Protein AF-A0A4Q3RCN8-F1 (afdb_monomer_lite)

Foldseek 3Di:
DCVVDPLVVCVVCQVVQQADEEEFPPVVVVVVSPRDPVRYHYDHAQDKDDPDQQWIKGWHDAQDWDDDDPDTRSTDDTWIWITHPVDTDTGRDPGDDDPSPVD

Secondary structure (DSSP, 8-state):
-TTTS-HHHHHHHGGG---EEEETTSHHHHHHTT--GGGEEEE-TT-EEEEETTEEEEEE--S---EETTEESSS---EEEEE-SS-EEEE-TTPPP-GGG--

Sequence (103 aa):
HWDHLDYDTMLALKPKIKSIICPLGVGAHFEHWGFDAGILHEKDWGEQVQTGNGFSITLTSARHFAGRTFNRNKTLWASFVLQTASQKIFIGGDSGYAFILQK

Structure (mmCIF, N/CA/C/O backbone):
data_AF-A0A4Q3RCN8-F1
#
_entry.id   AF-A0A4Q3RCN8-F1
#
loop_
_atom_site.group_PDB
_atom_site.id
_atom_site.type_symbol
_atom_site.label_atom_id
_atom_site.label_alt_id
_atom_site.label_comp_id
_atom_site.label_asym_id
_atom_site.label_entity_id
_atom_site.label_seq_id
_atom_site.pdbx_PDB_ins_code
_atom_site.Cartn_x
_atom_site.Cartn_y
_atom_site.Cartn_z
_atom_site.occupancy
_atom_site.B_iso_or_equiv
_atom_site.auth_seq_id
_atom_site.auth_comp_id
_atom_site.auth_asym_id
_atom_site.auth_atom_id
_atom_site.pdbx_PDB_model_num
ATOM 1 N N . HIS A 1 1 ? 7.702 -0.559 -3.132 1.00 95.56 1 HIS A N 1
ATOM 2 C CA . HIS A 1 1 ? 8.879 -1.366 -3.513 1.00 95.56 1 HIS A CA 1
ATOM 3 C C . HIS A 1 1 ? 8.485 -2.835 -3.627 1.00 95.56 1 HIS A C 1
ATOM 5 O O . HIS A 1 1 ? 7.321 -3.140 -3.374 1.00 95.56 1 HIS A O 1
ATOM 11 N N . TRP A 1 2 ? 9.387 -3.712 -4.080 1.00 93.81 2 TRP A N 1
ATOM 12 C CA . TRP A 1 2 ? 9.096 -5.141 -4.293 1.00 93.81 2 TRP A CA 1
ATOM 13 C C . TRP A 1 2 ? 8.733 -5.872 -2.996 1.00 93.81 2 TRP A C 1
ATOM 15 O O . TRP A 1 2 ? 7.792 -6.649 -2.969 1.00 93.81 2 TRP A O 1
ATOM 25 N N . ASP A 1 3 ? 9.403 -5.520 -1.909 1.00 94.69 3 ASP A N 1
ATOM 26 C CA . ASP A 1 3 ? 9.176 -5.981 -0.539 1.00 94.69 3 ASP A CA 1
ATOM 27 C C . ASP A 1 3 ? 7.866 -5.478 0.099 1.00 94.69 3 ASP A C 1
ATOM 29 O O . ASP A 1 3 ? 7.424 -6.025 1.103 1.00 94.69 3 ASP A O 1
ATOM 33 N N . HIS A 1 4 ? 7.201 -4.486 -0.504 1.00 95.75 4 HIS A N 1
ATOM 34 C CA . HIS A 1 4 ? 5.902 -3.968 -0.042 1.00 95.75 4 HIS A CA 1
ATOM 35 C C . HIS A 1 4 ? 4.723 -4.342 -0.943 1.00 95.75 4 HIS A C 1
ATOM 37 O O . HIS A 1 4 ? 3.571 -4.159 -0.554 1.00 95.75 4 HIS A O 1
ATOM 43 N N . LEU A 1 5 ? 4.990 -4.797 -2.168 1.00 96.94 5 LEU A N 1
ATOM 44 C CA . LEU A 1 5 ? 3.963 -5.207 -3.117 1.00 96.94 5 LEU A CA 1
ATOM 45 C C . LEU A 1 5 ? 4.533 -6.287 -4.035 1.00 96.94 5 LEU A C 1
ATOM 47 O O . LEU A 1 5 ? 5.026 -6.006 -5.134 1.00 96.94 5 LEU A O 1
ATOM 51 N N . ASP A 1 6 ? 4.455 -7.518 -3.556 1.00 97.31 6 ASP A N 1
ATOM 52 C CA . ASP A 1 6 ? 4.966 -8.698 -4.236 1.00 97.31 6 ASP A CA 1
ATOM 53 C C . ASP A 1 6 ? 3.907 -9.335 -5.151 1.00 97.31 6 ASP A C 1
ATOM 55 O O . ASP A 1 6 ? 2.746 -9.481 -4.773 1.00 97.31 6 ASP A O 1
ATOM 59 N N . TYR A 1 7 ? 4.301 -9.712 -6.365 1.00 97.25 7 TYR A N 1
ATOM 60 C CA . TYR A 1 7 ? 3.376 -10.234 -7.375 1.00 97.25 7 TYR A CA 1
ATOM 61 C C . TYR A 1 7 ? 2.820 -11.612 -7.000 1.00 97.25 7 TYR A C 1
ATOM 63 O O . TYR A 1 7 ? 1.601 -11.809 -7.011 1.00 97.25 7 TYR A O 1
ATOM 71 N N . ASP A 1 8 ? 3.699 -12.543 -6.628 1.00 98.00 8 ASP A N 1
ATOM 72 C CA . ASP A 1 8 ? 3.323 -13.932 -6.361 1.00 98.00 8 ASP A CA 1
ATOM 73 C C . ASP A 1 8 ? 2.417 -14.023 -5.128 1.00 98.00 8 ASP A C 1
ATOM 75 O O . ASP A 1 8 ? 1.386 -14.704 -5.144 1.00 98.00 8 ASP A O 1
ATOM 79 N N . THR A 1 9 ? 2.733 -13.246 -4.087 1.00 98.00 9 THR A N 1
ATOM 80 C CA . THR A 1 9 ? 1.905 -13.117 -2.883 1.00 98.00 9 THR A CA 1
ATOM 81 C C . THR A 1 9 ? 0.513 -12.587 -3.216 1.00 98.00 9 THR A C 1
ATOM 83 O O . THR A 1 9 ? -0.490 -13.154 -2.768 1.00 98.00 9 THR A O 1
ATOM 86 N N . MET A 1 10 ? 0.417 -11.522 -4.021 1.00 97.88 10 MET A N 1
ATOM 87 C CA . MET A 1 10 ? -0.882 -10.952 -4.379 1.00 97.88 10 MET A CA 1
ATOM 88 C C . MET A 1 10 ? -1.715 -11.921 -5.218 1.00 97.88 10 MET A C 1
ATOM 90 O O . MET A 1 10 ? -2.909 -12.060 -4.954 1.00 97.88 10 MET A O 1
ATOM 94 N N . LEU A 1 11 ? -1.121 -12.644 -6.172 1.00 97.75 11 LEU A N 1
ATOM 95 C CA . LEU A 1 11 ? -1.853 -13.647 -6.947 1.00 97.75 11 LEU A CA 1
ATOM 96 C C . LEU A 1 11 ? -2.344 -14.820 -6.095 1.00 97.75 11 LEU A C 1
ATOM 98 O O . LEU A 1 11 ? -3.491 -15.241 -6.255 1.00 97.75 11 LEU A O 1
ATOM 102 N N . ALA A 1 12 ? -1.531 -15.307 -5.157 1.00 98.19 12 ALA A N 1
ATOM 103 C CA . ALA A 1 12 ? -1.934 -16.373 -4.242 1.00 98.19 12 ALA A CA 1
ATOM 104 C C . ALA A 1 12 ? -3.105 -15.953 -3.332 1.00 98.19 12 ALA A C 1
ATOM 106 O O . ALA A 1 12 ? -3.964 -16.768 -2.984 1.00 98.19 12 ALA A O 1
ATOM 107 N N . LEU A 1 13 ? -3.163 -14.672 -2.953 1.00 97.81 13 LEU A N 1
ATOM 108 C CA . LEU A 1 13 ? -4.223 -14.116 -2.108 1.00 97.81 13 LEU A CA 1
ATOM 109 C C . LEU A 1 13 ? -5.436 -13.602 -2.890 1.00 97.81 13 LEU A C 1
ATOM 111 O O . LEU A 1 13 ? -6.489 -13.404 -2.282 1.00 97.81 13 LEU A O 1
ATOM 115 N N . LYS A 1 14 ? -5.326 -13.421 -4.211 1.00 97.75 14 LYS A N 1
ATOM 116 C CA . LYS A 1 14 ? -6.348 -12.809 -5.074 1.00 97.75 14 LYS A CA 1
ATOM 117 C C . LYS A 1 14 ? -7.780 -13.305 -4.820 1.00 97.75 14 LYS A C 1
ATOM 119 O O . LYS A 1 14 ? -8.645 -12.451 -4.647 1.00 97.75 14 LYS A O 1
ATOM 124 N N . PRO A 1 15 ? -8.067 -14.618 -4.680 1.00 97.19 15 PRO A N 1
ATOM 125 C CA . PRO A 1 15 ? -9.435 -15.093 -4.436 1.00 97.19 15 PRO A CA 1
ATOM 126 C C . PRO A 1 15 ? -10.029 -14.678 -3.077 1.00 97.19 15 PRO A C 1
ATOM 128 O O . PRO A 1 15 ? -11.232 -14.804 -2.866 1.00 97.19 15 PRO A O 1
ATOM 131 N N . LYS A 1 16 ? -9.194 -14.238 -2.128 1.00 97.88 16 LYS A N 1
ATOM 132 C CA . LYS A 1 16 ? -9.588 -13.869 -0.757 1.00 97.88 16 LYS A CA 1
ATOM 133 C C . LYS A 1 16 ? -9.720 -12.357 -0.563 1.00 97.88 16 LYS A C 1
ATOM 135 O O . LYS A 1 16 ? -10.269 -11.922 0.450 1.00 97.88 16 LYS A O 1
ATOM 140 N N . ILE A 1 17 ? -9.196 -11.562 -1.491 1.00 97.38 17 ILE A N 1
ATOM 141 C CA . ILE A 1 17 ? -9.145 -10.106 -1.379 1.00 97.38 17 ILE A CA 1
ATOM 142 C C . ILE A 1 17 ? -10.475 -9.522 -1.851 1.00 97.38 17 ILE A C 1
ATOM 144 O O . ILE A 1 17 ? -10.916 -9.779 -2.966 1.00 97.38 17 ILE A O 1
ATOM 148 N N . LYS A 1 18 ? -11.113 -8.728 -0.987 1.00 95.56 18 LYS A N 1
ATOM 149 C CA . LYS A 1 18 ? -12.417 -8.095 -1.261 1.00 95.56 18 LYS A CA 1
ATOM 150 C C . LYS A 1 18 ? -12.328 -6.595 -1.527 1.00 95.56 18 LYS A C 1
ATOM 152 O O . LYS A 1 18 ? -13.285 -6.008 -2.008 1.00 95.56 18 LYS A O 1
ATOM 157 N N . SER A 1 19 ? -11.217 -5.976 -1.147 1.00 96.19 19 SER A N 1
ATOM 158 C CA . SER A 1 19 ? -10.961 -4.549 -1.308 1.00 96.19 19 SER A CA 1
ATOM 159 C C . SER A 1 19 ? -9.456 -4.321 -1.253 1.00 96.19 19 SER A C 1
ATOM 161 O O . SER A 1 19 ? -8.754 -4.977 -0.478 1.00 96.19 19 SER A O 1
ATOM 163 N N . ILE A 1 20 ? -8.970 -3.416 -2.091 1.00 97.81 20 ILE A N 1
ATOM 164 C CA . ILE A 1 20 ? -7.581 -2.976 -2.149 1.00 97.81 20 ILE A CA 1
ATOM 165 C C . ILE A 1 20 ? -7.595 -1.464 -2.008 1.00 97.81 20 ILE A C 1
ATOM 167 O O . ILE A 1 20 ? -8.250 -0.771 -2.777 1.00 97.81 20 ILE A O 1
ATOM 171 N N . ILE A 1 21 ? -6.855 -0.951 -1.034 1.00 98.12 21 ILE A N 1
ATOM 172 C CA . ILE A 1 21 ? -6.688 0.485 -0.819 1.00 98.12 21 ILE A CA 1
ATOM 173 C C . ILE A 1 21 ? -5.211 0.783 -1.017 1.00 98.12 21 ILE A C 1
ATOM 175 O O . ILE A 1 21 ? -4.368 0.226 -0.312 1.00 98.12 21 ILE A O 1
ATOM 179 N N . CYS A 1 22 ? -4.887 1.618 -2.000 1.00 98.12 22 CYS A N 1
ATOM 180 C CA . CYS A 1 22 ? -3.504 1.872 -2.381 1.00 98.12 22 CYS A CA 1
ATOM 181 C C . CYS A 1 22 ? -3.266 3.327 -2.818 1.00 98.12 22 CYS A C 1
ATOM 183 O O . CYS A 1 22 ? -4.211 4.025 -3.187 1.00 98.12 22 CYS A O 1
ATOM 185 N N . PRO A 1 23 ? -2.009 3.805 -2.785 1.00 97.81 23 PRO A N 1
ATOM 186 C CA . PRO A 1 23 ? -1.663 5.134 -3.285 1.00 97.81 23 PRO A CA 1
ATOM 187 C C . PRO A 1 23 ? -1.845 5.269 -4.804 1.00 97.81 23 PRO A C 1
ATOM 189 O O . PRO A 1 23 ? -1.784 4.270 -5.525 1.00 97.81 23 PRO A O 1
ATOM 192 N N . LEU A 1 24 ? -1.975 6.510 -5.287 1.00 97.88 24 LEU A N 1
ATOM 193 C CA . LEU A 1 24 ? -2.048 6.843 -6.717 1.00 97.88 24 LEU A CA 1
ATOM 194 C C . LEU A 1 24 ? -0.996 6.130 -7.588 1.00 97.88 24 LEU A C 1
ATOM 196 O O . LEU A 1 24 ? 0.174 6.009 -7.225 1.00 97.88 24 LEU A O 1
ATOM 200 N N . GLY A 1 25 ? -1.411 5.657 -8.758 1.00 97.00 25 GLY A N 1
ATOM 201 C CA . GLY A 1 25 ? -0.635 4.892 -9.730 1.00 97.00 25 GLY A CA 1
ATOM 202 C C . GLY A 1 25 ? -0.373 3.426 -9.367 1.00 97.00 25 GLY A C 1
ATOM 203 O O . GLY A 1 25 ? 0.041 2.662 -10.239 1.00 97.00 25 GLY A O 1
ATOM 204 N N . VAL A 1 26 ? -0.576 2.998 -8.114 1.00 97.88 26 VAL A N 1
ATOM 205 C CA . VAL A 1 26 ? -0.331 1.600 -7.712 1.00 97.88 26 VAL A CA 1
ATOM 206 C C . VAL A 1 26 ? -1.417 0.659 -8.247 1.00 97.88 26 VAL A C 1
ATOM 208 O O . VAL A 1 26 ? -1.115 -0.495 -8.559 1.00 97.88 26 VAL A O 1
ATOM 211 N N . GLY A 1 27 ? -2.649 1.144 -8.412 1.00 97.81 27 GLY A N 1
ATOM 212 C CA . GLY A 1 27 ? -3.793 0.406 -8.947 1.00 97.81 27 GLY A CA 1
ATOM 213 C C . GLY A 1 27 ? -3.521 -0.201 -10.319 1.00 97.81 27 GLY A C 1
ATOM 214 O O . GLY A 1 27 ? -3.875 -1.354 -10.550 1.00 97.81 27 GLY A O 1
ATOM 215 N N . ALA A 1 28 ? -2.760 0.494 -11.169 1.00 97.00 28 ALA A N 1
ATOM 216 C CA . ALA A 1 28 ? -2.363 -0.001 -12.488 1.00 97.00 28 ALA A CA 1
ATOM 217 C C . ALA A 1 28 ? -1.630 -1.358 -12.436 1.00 97.00 28 ALA A C 1
ATOM 219 O O . ALA A 1 28 ? -1.764 -2.175 -13.348 1.00 97.00 28 ALA A O 1
ATOM 220 N N . HIS A 1 29 ? -0.873 -1.640 -11.367 1.00 97.12 29 HIS A N 1
ATOM 221 C CA . HIS A 1 29 ? -0.273 -2.964 -11.180 1.00 97.12 29 HIS A CA 1
ATOM 222 C C . HIS A 1 29 ? -1.336 -4.030 -10.907 1.00 97.12 29 HIS A C 1
ATOM 224 O O . HIS A 1 29 ? -1.289 -5.098 -11.509 1.00 97.12 29 HIS A O 1
ATOM 230 N N . PHE A 1 30 ? -2.305 -3.742 -10.037 1.00 98.31 30 PHE A N 1
ATOM 231 C CA . PHE A 1 30 ? -3.389 -4.669 -9.718 1.00 98.31 30 PHE A CA 1
ATOM 232 C C . PHE A 1 30 ? -4.272 -4.958 -10.931 1.00 98.31 30 PHE A C 1
ATOM 234 O O . PHE A 1 30 ? -4.565 -6.122 -11.202 1.00 98.31 30 PHE A O 1
ATOM 241 N N . GLU A 1 31 ? -4.631 -3.932 -11.699 1.00 97.94 31 GLU A N 1
ATOM 242 C CA . GLU A 1 31 ? -5.371 -4.091 -12.954 1.00 97.94 31 GLU A CA 1
ATOM 243 C C . GLU A 1 31 ? -4.594 -4.958 -13.949 1.00 97.94 31 GLU A C 1
ATOM 245 O O . GLU A 1 31 ? -5.138 -5.916 -14.497 1.00 97.94 31 GLU A O 1
ATOM 250 N N . HIS A 1 32 ? -3.293 -4.697 -14.123 1.00 97.69 32 HIS A N 1
ATOM 251 C CA . HIS A 1 32 ? -2.433 -5.512 -14.981 1.00 97.69 32 HIS A CA 1
ATOM 252 C C . HIS A 1 32 ? -2.349 -6.978 -14.519 1.00 97.69 32 HIS A C 1
ATOM 254 O O . HIS A 1 32 ? -2.275 -7.888 -15.341 1.00 97.69 32 HIS A O 1
ATOM 260 N N . TRP A 1 33 ? -2.409 -7.229 -13.209 1.00 97.94 33 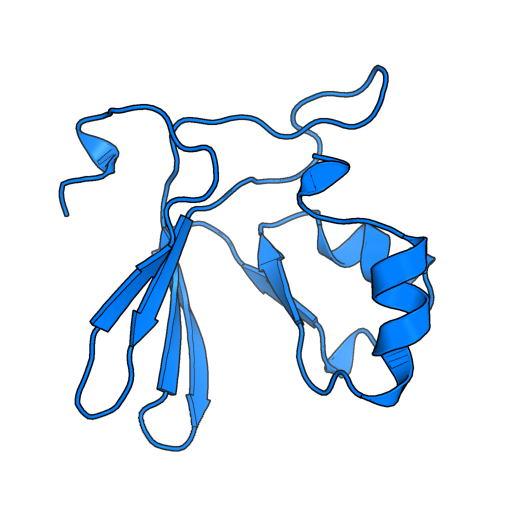TRP A N 1
ATOM 261 C CA . TRP A 1 33 ? -2.465 -8.576 -12.620 1.00 97.94 33 TRP A CA 1
ATOM 262 C C . TRP A 1 33 ? -3.888 -9.173 -12.610 1.00 97.94 33 TRP A C 1
ATOM 264 O O . TRP A 1 33 ? -4.135 -10.254 -12.060 1.00 97.94 33 TRP A O 1
ATOM 274 N N . GLY A 1 34 ? -4.845 -8.477 -13.227 1.00 97.75 34 GLY A N 1
ATOM 275 C CA . GLY A 1 34 ? -6.221 -8.902 -13.449 1.00 97.75 34 GLY A CA 1
ATOM 276 C C . GLY A 1 34 ? -7.117 -8.828 -12.215 1.00 97.75 34 GLY A C 1
ATOM 277 O O . GLY A 1 34 ? -8.046 -9.630 -12.114 1.00 97.75 34 GLY A O 1
ATOM 278 N N . PHE A 1 35 ? -6.798 -7.995 -11.224 1.00 98.31 35 PHE A N 1
ATOM 279 C CA . PHE A 1 35 ? -7.748 -7.670 -10.158 1.00 98.31 35 PHE A CA 1
ATOM 280 C C . PHE A 1 35 ? -8.900 -6.836 -10.725 1.00 98.31 35 PHE A C 1
ATOM 282 O O . PHE A 1 35 ? -8.716 -6.078 -11.674 1.00 98.31 35 PHE A O 1
ATOM 289 N N . ASP A 1 36 ? -10.087 -6.992 -10.143 1.00 97.25 36 ASP A N 1
ATOM 290 C CA . ASP A 1 36 ? -11.255 -6.202 -10.523 1.00 97.25 36 ASP A CA 1
ATOM 291 C C . ASP A 1 36 ? -11.061 -4.736 -10.106 1.00 97.25 36 ASP A C 1
ATOM 293 O O . ASP A 1 36 ? -10.820 -4.449 -8.933 1.00 97.25 36 ASP A O 1
ATOM 297 N N . ALA A 1 37 ? -11.194 -3.804 -11.051 1.00 96.25 37 ALA A N 1
ATOM 298 C CA . ALA A 1 37 ? -11.118 -2.371 -10.777 1.00 96.25 37 ALA A CA 1
ATOM 299 C C . ALA A 1 37 ? -12.195 -1.913 -9.776 1.00 96.25 37 ALA A C 1
ATOM 301 O O . ALA A 1 37 ? -11.972 -0.971 -9.020 1.00 96.25 37 ALA A O 1
ATOM 302 N N . GLY A 1 38 ? -13.335 -2.614 -9.703 1.00 97.25 38 GLY A N 1
ATOM 303 C CA . GLY A 1 38 ? -14.418 -2.312 -8.765 1.00 97.25 38 GLY A CA 1
ATOM 304 C C . GLY A 1 38 ? -14.047 -2.474 -7.287 1.00 97.25 38 GLY A C 1
ATOM 305 O O . GLY A 1 38 ? -14.720 -1.903 -6.429 1.00 97.25 38 GLY A O 1
ATOM 306 N N . ILE A 1 39 ? -12.975 -3.214 -6.978 1.00 96.56 39 ILE A N 1
ATOM 307 C CA . ILE A 1 39 ? -12.476 -3.391 -5.606 1.00 96.56 39 ILE A CA 1
ATOM 308 C C . ILE A 1 39 ? -11.233 -2.542 -5.304 1.00 96.56 39 ILE A C 1
ATOM 310 O O . ILE A 1 39 ? -10.690 -2.640 -4.201 1.00 96.56 39 ILE A O 1
ATOM 314 N N . LEU A 1 40 ? -10.758 -1.743 -6.268 1.00 97.88 40 LEU A N 1
ATOM 315 C CA . LEU A 1 40 ? -9.591 -0.877 -6.116 1.00 97.88 40 LEU A CA 1
ATOM 316 C C . LEU A 1 40 ? -10.017 0.521 -5.656 1.00 97.88 40 LEU A C 1
ATOM 318 O O . LEU A 1 40 ? -10.838 1.191 -6.276 1.00 97.88 40 LEU A O 1
ATOM 322 N N . HIS A 1 41 ? -9.398 0.992 -4.581 1.00 97.88 41 HIS A N 1
ATOM 323 C CA . HIS A 1 41 ? -9.539 2.349 -4.076 1.00 97.88 41 HIS A CA 1
ATOM 324 C C . HIS A 1 41 ? -8.175 3.025 -4.123 1.00 97.88 41 HIS A C 1
ATOM 326 O O . HIS A 1 41 ? -7.371 2.924 -3.192 1.00 97.88 41 HIS A O 1
ATOM 332 N N . GLU A 1 42 ? -7.916 3.696 -5.238 1.00 97.69 42 GLU A N 1
ATOM 333 C CA . GLU A 1 42 ? -6.685 4.442 -5.442 1.00 97.69 42 GLU A CA 1
ATOM 334 C C . GLU A 1 42 ? -6.844 5.878 -4.929 1.00 97.69 42 GLU A C 1
ATOM 336 O O . GLU A 1 42 ? -7.799 6.560 -5.303 1.00 97.69 42 GLU A O 1
ATOM 341 N N . LYS A 1 43 ? -5.956 6.310 -4.026 1.00 98.25 43 LYS A N 1
ATOM 342 C CA . LYS A 1 43 ? -6.105 7.559 -3.263 1.00 98.25 43 LYS A CA 1
ATOM 343 C C . LYS A 1 43 ? -4.813 8.368 -3.158 1.00 98.25 43 LYS A C 1
ATOM 345 O O . LYS A 1 43 ? -3.715 7.807 -3.139 1.00 98.25 43 LYS A O 1
ATOM 350 N N . ASP A 1 44 ? -4.960 9.687 -3.074 1.00 97.81 44 ASP A N 1
ATOM 351 C CA . ASP A 1 44 ? -3.893 10.638 -2.759 1.00 97.81 44 ASP A CA 1
ATOM 352 C C . ASP A 1 44 ? -3.750 10.841 -1.238 1.00 97.81 44 ASP A C 1
ATOM 354 O O . ASP A 1 44 ? -4.570 10.391 -0.431 1.00 97.81 44 ASP A O 1
ATOM 358 N N . TRP A 1 45 ? -2.693 11.532 -0.819 1.00 96.44 45 TRP A N 1
ATOM 359 C CA . TRP A 1 45 ? -2.510 11.945 0.567 1.00 96.44 45 TRP A CA 1
ATOM 360 C C . TRP A 1 45 ? -3.650 12.841 1.050 1.00 96.44 45 TRP A C 1
ATOM 362 O O . TRP A 1 45 ? -4.093 13.762 0.372 1.00 96.44 45 TRP A O 1
ATOM 372 N N . GLY A 1 46 ? -4.085 12.600 2.282 1.00 96.19 46 GLY A N 1
ATOM 373 C CA . GLY A 1 46 ? -5.208 13.288 2.907 1.00 96.19 46 GLY A CA 1
ATOM 374 C C . GLY A 1 46 ? -6.567 12.697 2.537 1.00 96.19 46 GLY A C 1
ATOM 375 O O . GLY A 1 46 ? -7.541 12.969 3.239 1.00 96.19 46 GLY A O 1
ATOM 376 N N . GLU A 1 47 ? -6.655 11.859 1.500 1.00 97.94 47 GLU A N 1
ATOM 377 C CA . GLU A 1 47 ? -7.901 11.184 1.165 1.00 97.94 47 GLU A CA 1
ATOM 378 C C . GLU A 1 47 ? -8.163 9.966 2.061 1.00 97.94 47 GLU A C 1
ATOM 380 O O . GLU A 1 47 ? -7.257 9.313 2.590 1.00 97.94 47 GLU A O 1
ATOM 385 N N . GLN A 1 48 ? -9.447 9.648 2.214 1.00 97.19 48 GLN A N 1
ATOM 386 C CA . GLN A 1 48 ? -9.930 8.590 3.088 1.00 97.19 48 GLN A CA 1
ATOM 387 C C . GLN A 1 48 ? -10.854 7.629 2.339 1.00 97.19 48 GLN A C 1
ATOM 389 O O . GLN A 1 48 ? -11.657 8.034 1.497 1.00 97.19 48 GLN A O 1
ATOM 394 N N . VAL A 1 49 ? -10.771 6.351 2.699 1.00 97.50 49 VAL A N 1
ATOM 395 C CA . VAL A 1 49 ? -11.703 5.303 2.284 1.00 97.50 49 VAL A CA 1
ATOM 396 C C . VAL A 1 49 ? -12.502 4.852 3.498 1.00 97.50 49 VAL A C 1
ATOM 398 O O . VAL A 1 49 ? -11.940 4.417 4.505 1.00 97.50 49 VAL A O 1
ATOM 401 N N . GLN A 1 50 ? -13.823 4.956 3.397 1.00 95.44 50 GLN A N 1
ATOM 402 C CA . GLN A 1 50 ? -14.760 4.437 4.386 1.00 95.44 50 GLN A CA 1
ATOM 403 C C . GLN A 1 50 ? -15.179 3.031 3.970 1.00 95.44 50 GLN A C 1
ATOM 405 O O . GLN A 1 50 ? -15.713 2.847 2.881 1.00 95.44 50 GLN A O 1
ATOM 410 N N . THR A 1 51 ? -14.947 2.042 4.832 1.00 88.62 51 THR A N 1
ATOM 411 C CA . THR A 1 51 ? -15.291 0.636 4.529 1.00 88.62 51 THR A CA 1
ATOM 412 C C . THR A 1 51 ? -16.514 0.140 5.310 1.00 88.62 51 THR A C 1
ATOM 414 O O . THR A 1 51 ? -16.932 -1.004 5.154 1.00 88.62 51 THR A O 1
ATOM 417 N N . GLY A 1 52 ? -17.119 1.017 6.120 1.00 87.94 52 GLY A N 1
ATOM 418 C CA . GLY A 1 52 ? -18.301 0.732 6.936 1.00 87.94 52 GLY A CA 1
ATOM 419 C C . GLY A 1 52 ? -17.968 0.415 8.395 1.00 87.94 52 GLY A C 1
ATOM 420 O O . GLY A 1 52 ? -16.809 0.274 8.772 1.00 87.94 52 GLY A O 1
ATOM 421 N N . ASN A 1 53 ? -19.000 0.335 9.242 1.00 88.12 53 ASN A N 1
ATOM 422 C CA . ASN A 1 53 ? -18.894 -0.036 10.665 1.00 88.12 53 ASN A CA 1
ATOM 4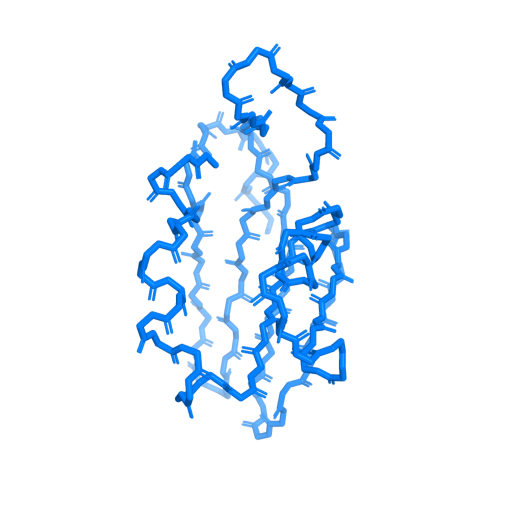23 C C . ASN A 1 53 ? -17.900 0.811 11.487 1.00 88.12 53 ASN A C 1
ATOM 425 O O . ASN A 1 53 ? -17.250 0.314 12.405 1.00 88.12 53 ASN A O 1
ATOM 429 N N . GLY A 1 54 ? -17.754 2.094 11.139 1.00 90.31 54 GLY A N 1
ATOM 430 C CA . GLY A 1 54 ? -16.785 2.986 11.780 1.00 90.31 54 GLY A CA 1
ATOM 431 C C . GLY A 1 54 ? -15.323 2.669 11.449 1.00 90.31 54 GLY A C 1
ATOM 432 O O . GLY A 1 54 ? -14.437 3.178 12.133 1.00 90.31 54 GLY A O 1
ATOM 433 N N . PHE A 1 55 ? -15.062 1.835 10.434 1.00 95.88 55 PHE A N 1
ATOM 434 C CA . PHE A 1 55 ? -13.724 1.558 9.927 1.00 95.88 55 PHE A CA 1
ATOM 435 C C . PHE A 1 55 ? -13.398 2.425 8.711 1.00 95.88 55 PHE A C 1
ATOM 437 O O . PHE A 1 55 ? -14.061 2.354 7.667 1.00 95.88 55 PHE A O 1
ATOM 444 N N . SER A 1 56 ? -12.317 3.187 8.832 1.00 97.25 56 SER A N 1
ATOM 445 C CA . SER A 1 56 ? -11.802 4.052 7.778 1.00 97.25 56 SER A CA 1
ATOM 446 C C . SER A 1 56 ? -10.291 3.947 7.664 1.00 97.25 56 SER A C 1
ATOM 448 O O . SER A 1 56 ? -9.600 3.808 8.675 1.00 97.25 56 SER A O 1
ATOM 450 N N . ILE A 1 57 ? -9.782 4.098 6.448 1.00 98.00 57 ILE A N 1
ATOM 451 C CA . ILE A 1 57 ? -8.349 4.187 6.176 1.00 98.00 57 ILE A CA 1
ATOM 452 C C . ILE A 1 57 ? -8.077 5.535 5.531 1.00 98.00 57 ILE A C 1
ATOM 454 O O . ILE A 1 57 ? -8.640 5.837 4.481 1.00 98.00 57 ILE A O 1
ATOM 458 N N . THR A 1 58 ? -7.214 6.333 6.148 1.00 97.88 58 THR A N 1
ATOM 459 C CA . THR A 1 58 ? -6.719 7.586 5.569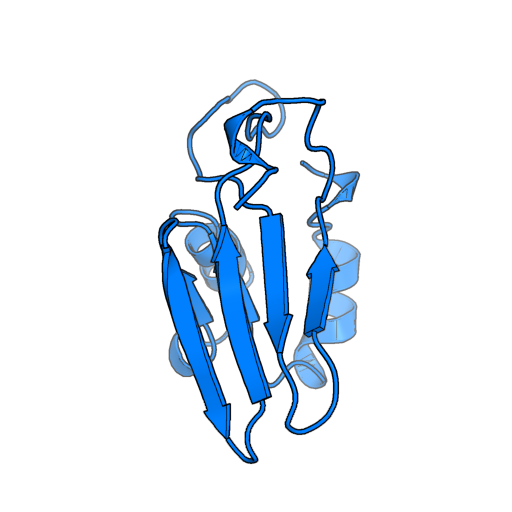 1.00 97.88 58 THR A CA 1
ATOM 460 C C . THR A 1 58 ? -5.307 7.369 5.053 1.00 97.88 58 THR A C 1
ATOM 462 O O . THR A 1 58 ? -4.463 6.855 5.788 1.00 97.88 58 THR A O 1
ATOM 465 N N . LEU A 1 59 ? -5.042 7.771 3.811 1.00 98.00 59 LEU A N 1
ATOM 466 C CA . LEU A 1 59 ? -3.686 7.807 3.279 1.00 98.00 59 LEU A CA 1
ATOM 467 C C . LEU A 1 59 ? -3.025 9.096 3.748 1.00 98.00 59 LEU A C 1
ATOM 469 O O . LEU A 1 59 ? -3.547 10.189 3.550 1.00 98.00 59 LEU A O 1
ATOM 473 N N . THR A 1 60 ? -1.867 8.978 4.376 1.00 96.25 60 THR A N 1
ATOM 474 C CA . THR A 1 60 ? -1.106 10.112 4.895 1.00 96.25 60 THR A CA 1
ATOM 475 C C . THR A 1 60 ? 0.248 10.200 4.215 1.00 96.25 60 THR A C 1
ATOM 477 O O . THR A 1 60 ? 0.734 9.256 3.586 1.00 96.25 60 THR A O 1
ATOM 480 N N . SER A 1 61 ? 0.864 11.373 4.309 1.00 94.19 61 SER A N 1
ATOM 481 C CA . SER A 1 61 ? 2.175 11.591 3.720 1.00 94.19 61 SER A CA 1
ATOM 482 C C . SER A 1 61 ? 3.231 10.707 4.394 1.00 94.19 61 SER A C 1
ATOM 484 O O . SER A 1 61 ? 3.142 10.343 5.568 1.00 94.19 61 SER A O 1
ATOM 486 N N . ALA A 1 62 ? 4.243 10.322 3.627 1.00 92.75 62 ALA A N 1
ATOM 487 C CA . ALA A 1 62 ? 5.397 9.581 4.115 1.00 92.75 62 ALA A CA 1
ATOM 488 C C . ALA A 1 62 ? 6.662 10.169 3.492 1.00 92.75 62 ALA A C 1
ATOM 490 O O . ALA A 1 62 ? 6.663 10.604 2.336 1.00 92.75 62 ALA A O 1
ATOM 491 N N . ARG A 1 63 ? 7.760 10.178 4.247 1.00 92.94 63 ARG A N 1
ATOM 492 C CA . ARG A 1 63 ? 9.073 10.556 3.725 1.00 92.94 63 ARG A CA 1
ATOM 493 C C . ARG A 1 63 ? 9.726 9.315 3.137 1.00 92.94 63 ARG A C 1
ATOM 495 O O . ARG A 1 63 ? 10.532 8.661 3.793 1.00 92.94 63 ARG A O 1
ATOM 502 N N . HIS A 1 64 ? 9.345 9.007 1.905 1.00 94.25 64 HIS A N 1
ATOM 503 C CA . HIS A 1 64 ? 9.898 7.897 1.141 1.00 94.25 64 HIS A CA 1
ATOM 504 C C . HIS A 1 64 ? 9.893 8.205 -0.357 1.00 94.25 64 HIS A C 1
ATOM 506 O O . HIS A 1 64 ? 9.760 9.361 -0.757 1.00 94.25 64 HIS A O 1
ATOM 512 N N . PHE A 1 65 ? 10.072 7.178 -1.180 1.00 94.00 65 PHE A N 1
ATOM 513 C CA . PHE A 1 65 ? 9.911 7.224 -2.625 1.00 94.00 65 PHE A CA 1
ATOM 514 C C . PHE A 1 65 ? 9.303 5.905 -3.118 1.00 94.00 65 PHE A C 1
ATOM 516 O O . PHE A 1 65 ? 9.259 4.918 -2.382 1.00 94.00 65 PHE A O 1
ATOM 523 N N . ALA A 1 66 ? 8.858 5.872 -4.373 1.00 94.06 66 ALA A N 1
ATOM 524 C CA . ALA A 1 66 ? 8.424 4.640 -5.024 1.00 94.06 66 ALA A CA 1
ATOM 525 C C . ALA A 1 66 ? 9.414 4.227 -6.117 1.00 94.06 66 ALA A C 1
ATOM 527 O O . ALA A 1 66 ? 9.992 5.071 -6.805 1.00 94.06 66 ALA A O 1
ATOM 528 N N . GLY A 1 67 ? 9.583 2.927 -6.339 1.00 92.94 67 GLY A N 1
ATOM 529 C CA . GLY A 1 67 ? 10.394 2.437 -7.447 1.00 92.94 67 GLY A CA 1
ATOM 530 C C . GLY A 1 67 ? 10.285 0.937 -7.678 1.00 92.94 67 GLY A C 1
ATOM 531 O O . GLY A 1 67 ? 10.058 0.160 -6.748 1.00 92.94 67 GLY A O 1
ATOM 532 N N . ARG A 1 68 ? 10.458 0.542 -8.941 1.00 92.56 68 ARG A N 1
ATOM 533 C CA . ARG A 1 68 ? 10.676 -0.844 -9.370 1.00 92.56 68 ARG A CA 1
ATOM 534 C C . ARG A 1 68 ? 11.766 -0.847 -10.440 1.00 92.56 68 ARG A C 1
ATOM 536 O O . ARG A 1 68 ? 11.640 -0.175 -11.466 1.00 92.56 68 ARG A O 1
ATOM 543 N N . THR A 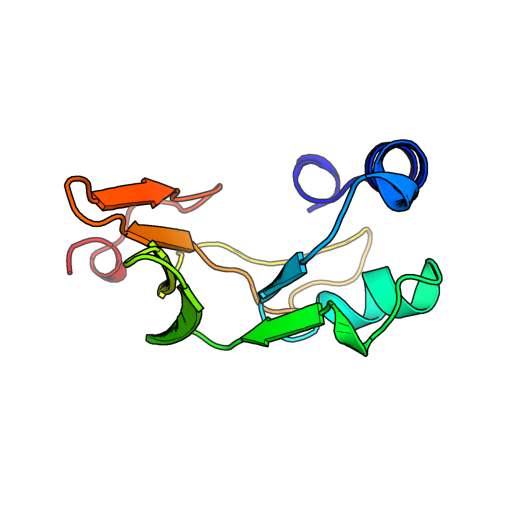1 69 ? 12.832 -1.599 -10.182 1.00 87.88 69 THR A N 1
ATOM 544 C CA . THR A 1 69 ? 13.989 -1.749 -11.080 1.00 87.88 69 THR A CA 1
ATOM 545 C C . THR A 1 69 ? 14.638 -0.393 -11.407 1.00 87.88 69 THR A C 1
ATOM 547 O O . THR A 1 69 ? 15.233 0.210 -10.519 1.00 87.88 69 THR A O 1
ATOM 550 N N . PHE A 1 70 ? 14.514 0.115 -12.640 1.00 87.56 70 PHE A N 1
ATOM 551 C CA . PHE A 1 70 ? 15.162 1.356 -13.092 1.00 87.56 70 PHE A CA 1
ATOM 552 C C . PHE A 1 70 ? 14.266 2.598 -13.000 1.00 87.56 70 PHE A C 1
ATOM 554 O O . PHE A 1 70 ? 14.748 3.719 -13.141 1.00 87.56 70 PHE A O 1
ATOM 561 N N . ASN A 1 71 ? 12.964 2.420 -12.765 1.00 87.38 71 ASN A N 1
ATOM 562 C CA . ASN A 1 71 ? 12.006 3.519 -12.726 1.00 87.38 71 ASN A CA 1
ATOM 563 C C . ASN A 1 71 ? 11.719 3.933 -11.282 1.00 87.38 71 ASN A C 1
ATOM 565 O O . ASN A 1 71 ? 11.401 3.094 -10.435 1.00 87.38 71 ASN A O 1
ATOM 569 N N . ARG A 1 72 ? 11.778 5.242 -11.021 1.00 89.62 72 ARG A N 1
ATOM 570 C CA . ARG A 1 72 ? 11.433 5.851 -9.730 1.00 89.62 72 ARG A CA 1
ATOM 571 C C . ARG A 1 72 ? 10.245 6.797 -9.876 1.00 89.62 72 ARG A C 1
ATOM 573 O O . ARG A 1 72 ? 10.061 7.401 -10.930 1.00 89.62 72 ARG A O 1
ATOM 580 N N . ASN A 1 73 ? 9.470 6.923 -8.802 1.00 91.06 73 ASN A N 1
ATOM 581 C CA . ASN A 1 73 ? 8.393 7.897 -8.605 1.00 91.06 73 ASN A CA 1
ATOM 582 C C . ASN A 1 73 ? 7.337 7.910 -9.722 1.00 91.06 73 ASN A C 1
ATOM 584 O O . ASN A 1 73 ? 6.844 8.965 -10.107 1.00 91.06 73 ASN A O 1
ATOM 588 N N . LYS A 1 74 ? 7.008 6.730 -10.262 1.00 93.44 74 LYS A N 1
ATOM 589 C CA . LYS A 1 74 ? 5.894 6.551 -11.209 1.00 93.44 74 LYS A CA 1
ATOM 590 C C . LYS A 1 74 ? 4.553 6.310 -10.519 1.00 93.44 74 LYS A C 1
ATOM 592 O O . LYS A 1 74 ? 3.518 6.498 -11.140 1.00 93.44 74 LYS A O 1
ATOM 597 N N . THR A 1 75 ? 4.592 5.925 -9.250 1.00 95.88 75 THR A N 1
ATOM 598 C CA . THR A 1 75 ? 3.433 5.805 -8.368 1.00 95.88 75 THR A CA 1
ATOM 599 C C . THR A 1 75 ? 3.691 6.633 -7.116 1.00 95.88 75 THR A C 1
ATOM 601 O O . THR A 1 75 ? 4.843 6.923 -6.773 1.00 95.88 75 THR A O 1
ATOM 604 N N . LEU A 1 76 ? 2.624 6.985 -6.416 1.00 96.62 76 LEU A N 1
ATOM 605 C CA . LEU A 1 76 ? 2.685 7.567 -5.090 1.00 96.62 76 LEU A CA 1
ATOM 606 C C . LEU A 1 76 ? 3.121 6.504 -4.062 1.00 96.62 76 LEU A C 1
ATOM 608 O O . LEU A 1 76 ? 3.059 5.294 -4.299 1.00 96.62 76 LEU A O 1
ATOM 612 N N . TRP A 1 77 ? 3.583 6.973 -2.910 1.00 96.38 77 TRP A N 1
ATOM 613 C CA . TRP A 1 77 ? 3.854 6.196 -1.700 1.00 96.38 77 TRP A CA 1
ATOM 614 C C . TRP A 1 77 ? 3.086 6.849 -0.557 1.00 96.38 77 TRP A C 1
ATOM 616 O O . TRP A 1 77 ? 2.926 8.062 -0.564 1.00 96.38 77 TRP A O 1
ATOM 626 N N . ALA A 1 78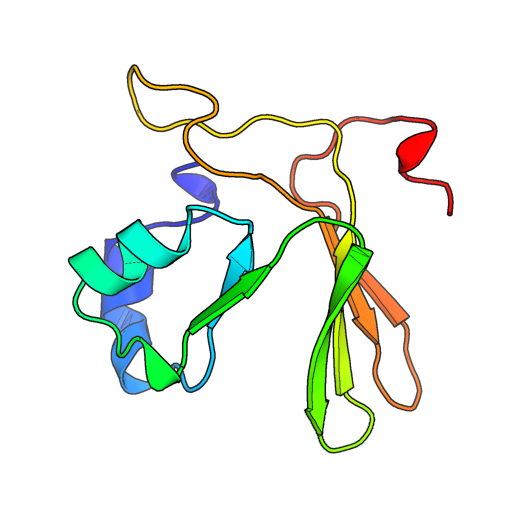 ? 2.624 6.098 0.435 1.00 96.94 78 ALA A N 1
ATOM 627 C CA . ALA A 1 78 ? 1.877 6.673 1.550 1.00 96.94 78 ALA A CA 1
ATOM 628 C C . ALA A 1 78 ? 2.171 5.929 2.850 1.00 96.94 78 ALA A C 1
ATOM 630 O O . ALA A 1 78 ? 2.585 4.769 2.837 1.00 96.94 78 ALA A O 1
ATOM 631 N N . SER A 1 79 ? 1.931 6.616 3.960 1.00 96.75 79 SER A N 1
ATOM 632 C CA . SER A 1 79 ? 1.621 5.982 5.237 1.00 96.75 79 SER A CA 1
ATOM 633 C C . SER A 1 79 ? 0.098 5.870 5.377 1.00 96.75 79 SER A C 1
ATOM 635 O O . SER A 1 79 ? -0.649 6.414 4.559 1.00 96.75 79 SER A O 1
ATOM 637 N N . PHE A 1 80 ? -0.380 5.154 6.392 1.00 97.00 80 PHE A N 1
ATOM 638 C CA . PHE A 1 80 ? -1.810 4.941 6.595 1.00 97.00 80 PHE A CA 1
ATOM 639 C C . PHE A 1 80 ? -2.210 5.172 8.046 1.00 97.00 80 PHE A C 1
ATOM 641 O O . PHE A 1 80 ? -1.539 4.711 8.969 1.00 97.00 80 PHE A O 1
ATOM 648 N N . VAL A 1 81 ? -3.359 5.810 8.245 1.00 97.44 81 VAL A N 1
ATOM 649 C CA . VAL A 1 81 ? -4.064 5.821 9.528 1.00 97.44 81 VAL A CA 1
ATOM 650 C C . VAL A 1 81 ? -5.280 4.915 9.402 1.00 97.44 81 VAL A C 1
ATOM 652 O O . VAL A 1 81 ? -6.233 5.232 8.691 1.00 97.44 81 VAL A O 1
ATOM 655 N N . LEU A 1 82 ? -5.246 3.787 10.104 1.00 97.12 82 LEU A N 1
ATOM 656 C CA . LEU A 1 82 ? -6.372 2.875 10.250 1.00 97.12 82 LEU A CA 1
ATOM 657 C C . LEU A 1 82 ? -7.155 3.317 11.478 1.00 97.12 82 LEU A C 1
ATOM 659 O O . LEU A 1 82 ? -6.639 3.298 12.595 1.00 97.12 82 LEU A O 1
ATOM 663 N N 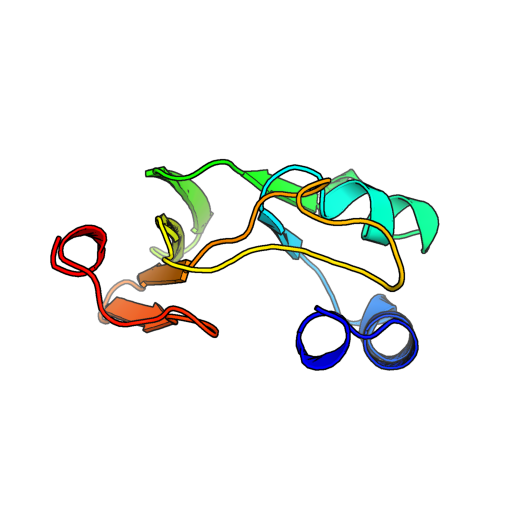. GLN A 1 83 ? -8.402 3.715 11.282 1.00 97.38 83 GLN A N 1
ATOM 664 C CA . GLN A 1 83 ? -9.286 4.109 12.365 1.00 97.38 83 GLN A CA 1
ATOM 665 C C . GLN A 1 83 ? -10.461 3.143 12.430 1.00 97.38 83 GLN A C 1
ATOM 667 O O . GLN A 1 83 ? -11.109 2.874 11.424 1.00 97.38 83 GLN A O 1
ATOM 672 N N . THR A 1 84 ? -10.719 2.633 13.626 1.00 95.25 84 THR A N 1
ATOM 673 C CA . THR A 1 84 ? -11.901 1.847 13.980 1.00 95.25 84 THR A CA 1
ATOM 674 C C . THR A 1 84 ? -12.760 2.655 14.954 1.00 95.25 84 THR A C 1
ATOM 676 O O . THR A 1 84 ? -12.371 3.746 15.378 1.00 95.25 84 THR A O 1
ATOM 679 N N . ALA A 1 85 ? -13.901 2.107 15.377 1.00 92.50 85 ALA A N 1
ATOM 680 C CA . ALA A 1 85 ? -14.744 2.746 16.387 1.00 92.50 85 ALA A CA 1
ATOM 681 C C . ALA A 1 85 ? -14.031 2.982 17.737 1.00 92.50 85 ALA A C 1
ATOM 683 O O . ALA A 1 85 ? -14.430 3.871 18.484 1.00 92.50 85 ALA A O 1
ATOM 684 N N . SER A 1 86 ? -12.993 2.203 18.063 1.00 94.94 86 SER A N 1
ATOM 685 C CA . SER A 1 86 ? -12.322 2.245 19.371 1.00 94.94 86 SER A CA 1
ATOM 686 C C . SER A 1 86 ? -10.813 2.472 19.309 1.00 94.94 86 SER A C 1
ATOM 688 O O . SER A 1 86 ? -10.187 2.676 20.346 1.00 94.94 86 SER A O 1
ATOM 690 N N . GLN A 1 87 ? -10.205 2.419 18.123 1.00 96.25 87 GLN A N 1
ATOM 691 C CA . GLN A 1 87 ? -8.751 2.459 17.968 1.00 96.25 87 GLN A CA 1
ATOM 692 C C . GLN A 1 87 ? -8.325 3.283 16.761 1.00 96.25 87 GLN A C 1
ATOM 694 O O . GLN A 1 87 ? -9.019 3.340 15.747 1.00 96.25 87 GLN A O 1
ATOM 699 N N . LYS A 1 88 ? -7.127 3.856 16.859 1.00 96.62 88 LYS A N 1
ATOM 700 C CA . LYS A 1 88 ? -6.423 4.502 15.757 1.00 96.62 88 LYS A CA 1
ATOM 701 C C . LYS A 1 88 ? -5.001 3.951 15.698 1.00 96.62 88 LYS A C 1
ATOM 703 O O . LYS A 1 88 ? -4.265 4.056 16.673 1.00 96.62 88 LYS A O 1
ATOM 708 N N . ILE A 1 89 ? -4.642 3.349 14.569 1.00 96.62 89 ILE A N 1
ATOM 709 C CA . ILE A 1 89 ? -3.349 2.707 14.329 1.00 96.62 89 ILE A CA 1
ATOM 710 C C . ILE A 1 89 ? -2.671 3.424 13.166 1.00 96.62 89 ILE A C 1
ATOM 712 O O . ILE A 1 89 ? -3.254 3.564 12.092 1.00 96.62 89 ILE A O 1
ATOM 716 N N . PHE A 1 90 ? -1.433 3.860 13.379 1.00 95.62 90 PHE A N 1
ATOM 717 C CA . PHE A 1 90 ? -0.601 4.434 12.329 1.00 95.62 90 PHE A CA 1
ATOM 718 C C . PHE A 1 90 ? 0.342 3.375 11.753 1.00 95.62 90 PHE A C 1
ATOM 720 O O . PHE A 1 90 ? 1.066 2.712 12.494 1.00 95.62 90 PHE A O 1
ATOM 727 N N . ILE A 1 91 ? 0.348 3.240 10.428 1.00 96.19 91 ILE A N 1
ATOM 728 C CA . ILE A 1 91 ? 1.229 2.355 9.667 1.00 96.19 91 ILE A CA 1
ATOM 729 C C . ILE A 1 91 ? 2.131 3.232 8.799 1.00 96.19 91 ILE A C 1
ATOM 731 O O . ILE A 1 91 ? 1.722 3.726 7.748 1.00 96.19 91 ILE A O 1
ATOM 735 N N . GLY A 1 92 ? 3.368 3.444 9.253 1.00 94.12 92 GLY A N 1
ATOM 736 C CA . GLY A 1 92 ? 4.307 4.376 8.617 1.00 94.12 92 GLY A CA 1
ATOM 737 C C . GLY A 1 92 ? 4.918 3.894 7.298 1.00 94.12 92 GLY A C 1
ATOM 738 O O . GLY A 1 92 ? 5.452 4.711 6.549 1.00 94.12 92 GLY A O 1
ATOM 739 N N . GLY A 1 93 ? 4.856 2.588 7.014 1.00 91.94 93 GLY A N 1
ATOM 740 C CA . GLY A 1 93 ? 5.666 1.974 5.960 1.00 91.94 93 GLY A CA 1
ATOM 741 C C . GLY A 1 93 ? 7.160 2.219 6.198 1.00 91.94 93 GLY A C 1
ATOM 742 O O . GLY A 1 93 ? 7.598 2.361 7.337 1.00 91.94 93 GLY A O 1
ATOM 743 N N . ASP A 1 94 ? 7.920 2.358 5.119 1.00 93.19 94 ASP A N 1
ATOM 744 C CA . ASP A 1 94 ? 9.353 2.695 5.133 1.00 93.19 94 ASP A CA 1
ATOM 745 C C . ASP A 1 94 ? 9.645 4.191 5.364 1.00 93.19 94 ASP A C 1
ATOM 747 O O . ASP A 1 94 ? 10.692 4.713 4.970 1.00 93.19 94 ASP A O 1
ATOM 751 N N . SER A 1 95 ? 8.704 4.945 5.932 1.00 89.75 95 SER A N 1
ATOM 752 C CA . SER A 1 95 ? 8.899 6.383 6.081 1.00 89.75 95 SER A CA 1
ATOM 753 C C . SER A 1 95 ? 10.088 6.698 6.989 1.00 89.75 95 SER A C 1
ATOM 755 O O . SER A 1 95 ? 10.135 6.290 8.149 1.00 89.75 95 SER A O 1
ATOM 757 N N . GLY A 1 96 ? 11.001 7.541 6.504 1.00 86.81 96 GLY A N 1
ATOM 758 C CA . GLY A 1 96 ? 12.009 8.171 7.352 1.00 86.81 96 GLY A CA 1
ATOM 759 C C . GLY A 1 96 ? 11.396 9.204 8.307 1.00 86.81 96 GLY A C 1
ATOM 760 O O . GLY A 1 96 ? 10.292 9.703 8.081 1.00 86.81 96 GLY A O 1
ATOM 761 N N . TYR A 1 97 ? 12.137 9.583 9.354 1.00 86.44 97 TYR A N 1
ATOM 762 C CA . TYR A 1 97 ? 11.709 10.621 10.299 1.00 86.44 97 TYR A CA 1
ATOM 763 C C . TYR A 1 97 ? 11.546 11.987 9.609 1.00 86.44 97 TYR A C 1
ATOM 765 O O . TYR A 1 97 ? 12.420 12.437 8.853 1.00 86.44 97 TYR A O 1
ATOM 773 N N . ALA A 1 98 ? 10.420 12.657 9.864 1.00 78.06 98 ALA A N 1
ATOM 774 C CA . ALA A 1 98 ? 10.088 13.957 9.292 1.00 78.06 98 ALA A CA 1
ATOM 775 C C . ALA A 1 98 ? 8.997 14.673 10.097 1.00 78.06 98 ALA A C 1
ATOM 777 O O . ALA A 1 98 ? 8.120 14.028 10.668 1.00 78.06 98 ALA A O 1
ATOM 778 N N . PHE A 1 99 ? 8.985 16.010 10.048 1.00 73.44 99 PHE A N 1
ATOM 779 C CA . PHE A 1 99 ? 7.931 16.831 10.661 1.00 73.44 99 PHE A CA 1
ATOM 780 C C . PHE A 1 99 ? 6.529 16.539 10.106 1.00 73.44 99 PHE A C 1
ATOM 782 O O . PHE A 1 99 ? 5.540 16.742 10.802 1.00 73.44 99 PHE A O 1
ATOM 789 N N . ILE A 1 100 ? 6.434 16.021 8.877 1.00 67.88 100 ILE A N 1
ATOM 790 C CA . ILE A 1 100 ? 5.153 15.693 8.234 1.00 67.88 100 ILE A CA 1
ATOM 791 C C . ILE A 1 100 ? 4.410 14.537 8.924 1.00 67.88 100 ILE A C 1
ATOM 793 O O . ILE A 1 100 ? 3.217 14.384 8.703 1.00 67.88 100 ILE A O 1
ATOM 797 N N . LEU A 1 101 ? 5.100 13.747 9.758 1.00 59.16 101 LEU A N 1
ATOM 798 C CA . LEU A 1 101 ? 4.539 12.596 10.476 1.00 59.16 101 LEU A CA 1
ATOM 799 C C . LEU A 1 101 ? 3.951 12.959 11.852 1.00 59.16 101 LEU A C 1
ATOM 801 O O . LEU A 1 101 ? 3.504 12.073 12.571 1.00 59.16 101 LEU A O 1
ATOM 805 N N . GLN A 1 102 ? 3.994 14.235 12.253 1.00 49.81 102 GLN A N 1
ATOM 806 C CA . GLN A 1 102 ? 3.583 14.690 13.591 1.00 49.81 102 GLN A CA 1
ATOM 807 C C . GLN A 1 102 ? 2.157 15.275 13.649 1.00 49.81 102 GLN A C 1
ATOM 809 O O . GLN A 1 102 ? 1.858 16.042 14.563 1.00 49.81 102 GLN A O 1
ATOM 814 N N . LYS A 1 103 ? 1.281 14.959 12.688 1.00 39.78 103 LYS A N 1
ATOM 815 C CA . LYS A 1 103 ? -0.121 15.412 12.687 1.00 39.78 103 LYS A CA 1
ATOM 816 C C . LYS A 1 103 ? -1.100 14.250 12.710 1.00 39.78 103 LYS A C 1
ATOM 818 O O . LYS A 1 103 ? -0.951 13.356 11.852 1.00 39.78 103 LYS A O 1
#

pLDDT: mean 93.51, std 9.13, range [39.78, 98.31]

Radius of gyration: 14.05 Å; chains: 1; bounding box: 34×33×34 Å